Protein AF-A0A528G844-F1 (afdb_monomer_lite)

Sequence (114 aa):
IPEFFRRLIALKRGQLGDDLASALIVARDNGELVSDTELIDMLFMVLSAGFVTTTGVIGNGVLALLTHPQQLHLVRSGQVPWSQAIEEILRWGSAVANLPFRYATQDVEIDGCM

Foldseek 3Di:
DLVVLVVVLVVCVVPPDDDPLSVLNVCVVVCVDPDPVSSSVVVCCCCVVVPQQVVQLVVQLVVVCVVVVVVVCCPVVVVDDPVVSSVVSCVPRGSDDDDDDDDDPDDDDDPNRD

Radius of gyration: 20.83 Å; chains: 1; bounding box: 59×25×50 Å

Structure (mmCIF, N/CA/C/O backbo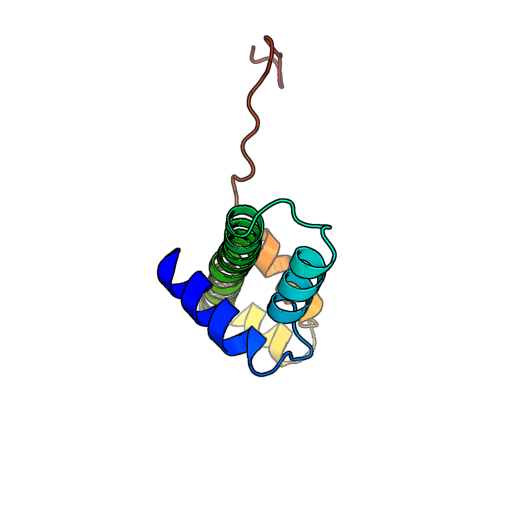ne):
data_AF-A0A528G844-F1
#
_entry.id   AF-A0A528G844-F1
#
loop_
_atom_site.group_PDB
_atom_site.id
_atom_site.type_symbol
_atom_site.label_atom_id
_atom_site.label_alt_id
_atom_site.label_comp_id
_atom_site.label_asym_id
_atom_site.label_entity_id
_atom_site.label_seq_id
_atom_site.pdbx_PDB_ins_code
_atom_site.Cartn_x
_atom_site.Cartn_y
_atom_site.Cartn_z
_atom_site.occupancy
_atom_site.B_iso_or_equiv
_atom_site.auth_seq_id
_atom_site.auth_comp_id
_atom_site.auth_asym_id
_atom_site.auth_atom_id
_atom_site.pdbx_PDB_model_num
ATOM 1 N N . ILE A 1 1 ? -10.829 14.269 7.772 1.00 77.81 1 ILE A N 1
ATOM 2 C CA . ILE A 1 1 ? -10.534 12.826 7.578 1.00 77.81 1 ILE A CA 1
ATOM 3 C C . ILE A 1 1 ? -11.395 11.950 8.501 1.00 77.81 1 ILE A C 1
ATOM 5 O O . ILE A 1 1 ? -12.112 11.123 7.955 1.00 77.81 1 ILE A O 1
ATOM 9 N N . PRO A 1 2 ? -11.466 12.159 9.833 1.00 84.25 2 PRO A N 1
ATOM 10 C CA . PRO A 1 2 ? -12.312 11.325 10.708 1.00 84.25 2 PRO A CA 1
ATOM 11 C C . PRO A 1 2 ? -13.811 11.351 10.362 1.00 84.25 2 PRO A C 1
ATOM 13 O O . PRO A 1 2 ? -14.452 10.307 10.320 1.00 84.25 2 PRO A O 1
ATOM 16 N N . GLU A 1 3 ? -14.360 12.523 10.018 1.00 92.94 3 GLU A N 1
ATOM 17 C CA . GLU A 1 3 ? -15.765 12.661 9.587 1.00 92.94 3 GLU A CA 1
ATOM 18 C C . GLU A 1 3 ? -16.110 11.847 8.334 1.00 92.94 3 GLU A C 1
ATOM 20 O O . GLU A 1 3 ? -17.212 11.316 8.213 1.00 92.94 3 GLU A O 1
ATOM 25 N N . PHE A 1 4 ? -15.157 11.699 7.409 1.00 94.56 4 PHE A N 1
ATOM 26 C CA . PHE A 1 4 ? -15.350 10.861 6.228 1.00 94.56 4 PHE A CA 1
ATOM 27 C C . PHE A 1 4 ? -15.553 9.396 6.632 1.00 94.56 4 PHE A C 1
ATOM 29 O O . PHE A 1 4 ? -16.510 8.770 6.181 1.00 94.56 4 PHE A O 1
ATOM 36 N N . PHE A 1 5 ? -14.712 8.871 7.529 1.00 95.81 5 PHE A N 1
ATOM 37 C CA . PHE A 1 5 ? -14.841 7.495 8.006 1.00 95.81 5 PHE A CA 1
ATOM 38 C C . PHE A 1 5 ? -16.100 7.283 8.842 1.00 95.81 5 PHE A C 1
ATOM 40 O O . PHE A 1 5 ? -16.777 6.281 8.644 1.00 95.81 5 PHE A O 1
ATOM 47 N N . ARG A 1 6 ? -16.488 8.244 9.691 1.00 95.31 6 ARG A N 1
ATOM 48 C CA . ARG A 1 6 ? -17.772 8.183 10.416 1.00 95.31 6 ARG A CA 1
ATOM 49 C C . ARG A 1 6 ? -18.951 8.055 9.458 1.00 95.31 6 ARG A C 1
ATOM 51 O O . ARG A 1 6 ? -19.809 7.193 9.641 1.00 95.31 6 ARG A O 1
ATOM 58 N N . ARG A 1 7 ? -18.965 8.862 8.393 1.00 95.88 7 ARG A N 1
ATOM 59 C CA . ARG A 1 7 ? -20.005 8.799 7.361 1.00 95.88 7 ARG A CA 1
ATOM 60 C C . ARG A 1 7 ? -19.970 7.487 6.575 1.00 95.88 7 ARG A C 1
ATOM 62 O O . ARG A 1 7 ? -21.029 6.930 6.302 1.00 95.88 7 ARG A O 1
ATOM 69 N N . LEU A 1 8 ? -18.781 6.986 6.235 1.00 95.50 8 LEU A N 1
ATOM 70 C CA . LEU A 1 8 ? -18.606 5.694 5.564 1.00 95.50 8 LEU A CA 1
ATOM 71 C C . LEU A 1 8 ? -19.134 4.537 6.423 1.00 95.50 8 LEU A C 1
ATOM 73 O O . LEU A 1 8 ? -19.854 3.683 5.914 1.00 95.50 8 LEU A O 1
ATOM 77 N N . ILE A 1 9 ? -18.814 4.531 7.718 1.00 96.56 9 ILE A N 1
ATOM 78 C CA . ILE A 1 9 ? -19.286 3.524 8.674 1.00 96.56 9 ILE A CA 1
ATOM 79 C C . ILE A 1 9 ? -20.812 3.566 8.769 1.00 96.56 9 ILE A C 1
ATOM 81 O O . ILE A 1 9 ? -21.457 2.531 8.627 1.00 96.56 9 ILE A O 1
ATOM 85 N N . ALA A 1 10 ? -21.402 4.753 8.947 1.00 96.00 10 ALA A N 1
ATOM 86 C CA . ALA A 1 10 ? -22.855 4.911 9.011 1.00 96.00 10 ALA A CA 1
ATOM 87 C C . ALA A 1 10 ? -23.549 4.408 7.733 1.00 96.00 10 ALA A C 1
ATOM 89 O O . ALA A 1 10 ? -24.551 3.702 7.814 1.00 96.00 10 ALA A O 1
ATOM 90 N N . LEU A 1 11 ? -22.984 4.715 6.559 1.00 96.50 11 LEU A N 1
ATOM 91 C CA . LEU A 1 11 ? -23.479 4.220 5.275 1.00 96.50 11 LEU A CA 1
ATOM 92 C C . LEU A 1 11 ? -23.425 2.685 5.206 1.00 96.50 11 LEU A C 1
ATOM 94 O O . LEU A 1 11 ? -24.419 2.049 4.865 1.00 96.50 11 LEU A O 1
ATOM 98 N N . LYS A 1 12 ? -22.283 2.085 5.562 1.00 96.25 12 LYS A N 1
ATOM 99 C CA . LYS A 1 12 ? -22.075 0.630 5.501 1.00 96.25 12 LYS A CA 1
ATOM 100 C C . LYS A 1 12 ? -22.887 -0.150 6.525 1.00 96.25 12 LYS A C 1
ATOM 102 O O . LYS A 1 12 ? -23.280 -1.272 6.236 1.00 96.25 12 LYS A O 1
ATOM 107 N N . ARG A 1 13 ? -23.205 0.432 7.683 1.00 95.56 13 ARG A N 1
ATOM 108 C CA . ARG A 1 13 ? -24.135 -0.182 8.645 1.00 95.56 13 ARG A CA 1
ATOM 109 C C . ARG A 1 13 ? -25.549 -0.344 8.075 1.00 95.56 13 ARG A C 1
ATOM 111 O O . ARG A 1 13 ? -26.258 -1.247 8.500 1.00 95.56 13 ARG A O 1
ATOM 118 N N . GLY A 1 14 ? -25.952 0.490 7.111 1.00 95.19 14 GLY A N 1
ATOM 119 C CA . GLY A 1 14 ? -27.240 0.344 6.424 1.00 95.19 14 GLY A CA 1
ATOM 120 C C . GLY A 1 14 ? -27.303 -0.875 5.497 1.00 95.19 14 GLY A C 1
ATOM 121 O O . GLY A 1 14 ? -28.368 -1.462 5.330 1.00 95.19 14 GLY A O 1
ATOM 122 N N . GLN A 1 15 ? -26.168 -1.268 4.915 1.00 95.56 15 GLN A N 1
ATOM 123 C CA . GLN A 1 15 ? -26.040 -2.461 4.083 1.00 95.56 15 GLN A CA 1
ATOM 124 C C . GLN A 1 15 ? -24.578 -2.923 4.073 1.00 95.56 15 GLN A C 1
ATOM 126 O O . GLN A 1 15 ? -23.743 -2.369 3.352 1.00 95.56 15 GLN A O 1
ATOM 131 N N . LEU A 1 16 ? -24.267 -3.933 4.889 1.00 97.06 16 LEU A N 1
ATOM 132 C CA . LEU A 1 16 ? -22.934 -4.532 4.912 1.00 97.06 16 LEU A CA 1
ATOM 133 C C . LEU A 1 16 ? -22.679 -5.287 3.598 1.00 97.06 16 LEU A C 1
ATOM 135 O O . LEU A 1 16 ? -23.579 -5.938 3.066 1.00 97.06 16 LEU A O 1
ATOM 139 N N . GLY A 1 17 ? -21.456 -5.174 3.081 1.00 95.62 17 GLY A N 1
ATOM 140 C CA . GLY A 1 17 ? -21.000 -5.846 1.865 1.00 95.62 17 GLY A CA 1
ATOM 141 C C . GLY A 1 17 ? -19.838 -6.801 2.129 1.00 95.62 17 GLY A C 1
ATOM 142 O O . GLY A 1 17 ? -19.373 -6.937 3.260 1.00 95.62 17 GLY A O 1
ATOM 143 N N . ASP A 1 18 ? -19.361 -7.437 1.061 1.00 97.00 18 ASP A N 1
ATOM 144 C CA . ASP A 1 18 ? -18.173 -8.295 1.072 1.00 97.00 18 ASP A CA 1
ATOM 145 C C . ASP A 1 18 ? -16.905 -7.460 0.827 1.00 97.00 18 ASP A C 1
ATOM 147 O O . ASP A 1 18 ? -16.301 -7.472 -0.246 1.00 97.00 18 ASP A O 1
ATOM 151 N N . ASP A 1 19 ? -16.560 -6.624 1.806 1.00 95.25 19 ASP A N 1
ATOM 152 C CA . ASP A 1 19 ? -15.353 -5.804 1.773 1.00 95.25 19 ASP A CA 1
ATOM 153 C C . ASP A 1 19 ? -14.756 -5.594 3.163 1.00 95.25 19 ASP A C 1
ATOM 155 O O . ASP A 1 19 ? -15.412 -5.742 4.195 1.00 95.25 19 ASP A O 1
ATOM 159 N N . LEU A 1 20 ? -13.484 -5.201 3.176 1.00 95.19 20 LEU A N 1
ATOM 160 C CA . LEU A 1 20 ? -12.710 -5.032 4.401 1.00 95.19 20 LEU A CA 1
ATOM 161 C C . LEU A 1 20 ? -13.324 -4.011 5.369 1.00 95.19 20 LEU A C 1
ATOM 163 O O . LEU A 1 20 ? -13.231 -4.190 6.579 1.00 95.19 20 LEU A O 1
ATOM 167 N N . ALA A 1 21 ? -13.960 -2.947 4.871 1.00 96.25 21 ALA A N 1
ATOM 168 C CA . ALA A 1 21 ? -14.565 -1.958 5.755 1.00 96.25 21 ALA A CA 1
ATOM 169 C C . ALA A 1 21 ? -15.793 -2.532 6.471 1.00 96.25 21 ALA A C 1
ATOM 171 O O . ALA A 1 21 ? -15.964 -2.305 7.666 1.00 96.25 21 ALA A O 1
ATOM 172 N N . SER A 1 22 ? -16.616 -3.313 5.767 1.00 97.69 22 SER A N 1
ATOM 173 C CA . SER A 1 22 ? -17.705 -4.073 6.380 1.00 97.69 22 SER A CA 1
ATOM 174 C C . SER A 1 22 ? -17.186 -5.132 7.357 1.00 97.69 22 SER A C 1
ATOM 176 O O . SER A 1 22 ? -17.722 -5.227 8.458 1.00 97.69 22 SER A O 1
ATOM 178 N N . ALA A 1 23 ? -16.105 -5.843 7.026 1.00 96.94 23 ALA A N 1
ATOM 179 C CA . ALA A 1 23 ? -15.479 -6.803 7.937 1.00 96.94 23 ALA A CA 1
ATOM 180 C C . ALA A 1 23 ? -14.975 -6.146 9.238 1.00 96.94 23 ALA A C 1
ATOM 182 O O . ALA A 1 23 ? -15.235 -6.660 10.321 1.00 96.94 23 ALA A O 1
ATOM 183 N N . LEU A 1 24 ? -14.330 -4.976 9.158 1.00 97.19 24 LEU A N 1
ATOM 184 C CA . LEU A 1 24 ? -13.863 -4.238 10.340 1.00 97.19 24 LEU A CA 1
ATOM 185 C C . LEU A 1 24 ? -15.018 -3.686 11.192 1.00 97.19 24 LEU A C 1
ATOM 187 O O . LEU A 1 24 ? -14.909 -3.643 12.416 1.00 97.19 24 LEU A O 1
ATOM 191 N N . ILE A 1 25 ? -16.138 -3.294 10.574 1.00 97.69 25 ILE A N 1
ATOM 192 C CA . ILE A 1 25 ? -17.357 -2.910 11.307 1.00 97.69 25 ILE A CA 1
ATOM 193 C C . ILE A 1 25 ? -17.912 -4.109 12.084 1.00 97.69 25 ILE A C 1
ATOM 195 O O . ILE A 1 25 ? -18.240 -3.965 13.258 1.00 97.69 25 ILE A O 1
ATOM 199 N N . VAL A 1 26 ? -17.975 -5.289 11.459 1.00 97.19 26 VAL A N 1
ATOM 200 C CA . VAL A 1 26 ? -18.414 -6.526 12.126 1.00 97.19 26 VAL A CA 1
ATOM 201 C C . VAL A 1 26 ? -17.471 -6.896 13.273 1.00 97.19 26 VAL A C 1
ATOM 203 O O . VAL A 1 26 ? -17.941 -7.186 14.368 1.00 97.19 26 VAL A O 1
ATOM 206 N N . ALA A 1 27 ? -16.154 -6.812 13.066 1.00 96.62 27 ALA A N 1
ATOM 207 C CA . ALA A 1 27 ? -15.158 -7.046 14.114 1.00 96.62 27 ALA A CA 1
ATOM 208 C C . ALA A 1 27 ? -15.342 -6.085 15.303 1.00 96.62 27 ALA A C 1
ATOM 210 O O . ALA A 1 27 ? -15.305 -6.498 16.464 1.00 96.62 27 ALA A O 1
ATOM 211 N N . ARG A 1 28 ? -15.626 -4.803 15.031 1.00 96.50 28 ARG A N 1
ATOM 212 C CA . ARG A 1 28 ? -15.971 -3.822 16.069 1.00 96.50 28 ARG A CA 1
ATOM 213 C C . ARG A 1 28 ? -17.239 -4.208 16.830 1.00 96.50 28 ARG A C 1
ATOM 215 O O . ARG A 1 28 ? -17.235 -4.155 18.057 1.00 96.50 28 ARG A O 1
ATOM 222 N N . ASP A 1 29 ? -18.295 -4.598 16.125 1.00 95.31 29 ASP A N 1
ATOM 223 C CA . ASP A 1 29 ? -19.578 -4.972 16.732 1.00 95.31 29 ASP A CA 1
ATOM 224 C C . ASP A 1 29 ? -19.485 -6.274 17.552 1.00 95.31 29 ASP A C 1
ATOM 226 O O . ASP A 1 29 ? -20.179 -6.416 18.558 1.00 95.31 29 ASP A O 1
ATOM 230 N N . ASN A 1 30 ? -18.572 -7.178 17.188 1.00 96.81 30 ASN A N 1
ATOM 231 C CA . ASN A 1 30 ? -18.258 -8.394 17.944 1.00 96.81 30 ASN A CA 1
ATOM 232 C C . ASN A 1 30 ? -17.313 -8.152 19.137 1.00 96.81 30 ASN A C 1
ATOM 234 O O . ASN A 1 30 ? -17.021 -9.084 19.886 1.00 96.81 30 ASN A O 1
ATOM 238 N N . GLY A 1 31 ? -16.835 -6.918 19.333 1.00 95.25 31 GLY A N 1
ATOM 239 C CA . GLY A 1 31 ? -15.942 -6.550 20.432 1.00 95.25 31 GLY A CA 1
ATOM 240 C C . GLY A 1 31 ? -14.462 -6.875 20.207 1.00 95.25 31 GLY A C 1
ATOM 241 O O . GLY A 1 31 ? -13.687 -6.793 21.156 1.00 95.25 31 GLY A O 1
ATOM 242 N N . GLU A 1 32 ? -14.052 -7.219 18.982 1.00 96.19 32 GLU A N 1
ATOM 243 C CA . GLU A 1 32 ? -12.640 -7.450 18.628 1.00 96.19 32 GLU A CA 1
ATOM 244 C C . GLU A 1 32 ? -11.852 -6.136 18.544 1.00 96.19 32 GLU A C 1
ATOM 246 O O . GLU A 1 32 ? -10.666 -6.104 18.863 1.00 96.19 32 GLU A O 1
ATOM 251 N N . LEU A 1 33 ? -12.522 -5.044 18.159 1.00 94.12 33 LEU A N 1
ATOM 252 C CA . LEU A 1 33 ? -12.001 -3.681 18.287 1.00 94.12 33 LEU A CA 1
ATOM 253 C C . LEU A 1 33 ? -12.620 -3.021 19.515 1.00 94.12 33 LEU A C 1
ATOM 255 O O . LEU A 1 33 ? -13.830 -3.109 19.735 1.00 94.12 33 LEU A O 1
ATOM 259 N N . VAL A 1 34 ? -11.808 -2.315 20.294 1.00 93.00 34 VAL A N 1
ATOM 260 C CA . VAL A 1 34 ? -12.144 -1.754 21.608 1.00 93.00 34 VAL A CA 1
ATOM 261 C C . VAL A 1 34 ? -12.947 -0.461 21.488 1.00 93.00 34 VAL A C 1
ATOM 263 O O . VAL A 1 34 ? -13.784 -0.168 22.349 1.00 93.00 34 VAL A O 1
ATOM 266 N N . SER A 1 35 ? -12.774 0.302 20.402 1.00 94.06 35 SER A N 1
ATOM 267 C CA . SER A 1 35 ? -13.485 1.571 20.198 1.00 94.06 35 SER A CA 1
ATOM 268 C C . SER A 1 35 ? -13.806 1.887 18.734 1.00 94.06 35 SER A C 1
ATOM 270 O O . SER A 1 35 ? -13.196 1.359 17.807 1.00 94.06 35 SER A O 1
ATOM 272 N N . ASP A 1 36 ? -14.744 2.813 18.521 1.00 92.75 36 ASP A N 1
ATOM 273 C CA . ASP A 1 36 ? -15.021 3.363 17.185 1.00 92.75 36 ASP A CA 1
ATOM 274 C C . ASP A 1 36 ? -13.830 4.172 16.655 1.00 92.75 36 ASP A C 1
ATOM 276 O O . ASP A 1 36 ? -13.630 4.268 15.446 1.00 92.75 36 ASP A O 1
ATOM 280 N N . THR A 1 37 ? -13.019 4.728 17.559 1.00 94.88 37 THR A N 1
ATOM 281 C CA . THR A 1 37 ? -11.744 5.363 17.218 1.00 94.88 37 THR A CA 1
ATOM 282 C C . THR A 1 37 ? -10.790 4.347 16.605 1.00 94.88 37 THR A C 1
ATOM 284 O O . THR A 1 37 ? -10.265 4.598 15.530 1.00 94.88 37 THR A O 1
ATOM 287 N N . GLU A 1 38 ? -10.645 3.170 17.213 1.00 95.50 38 GLU A N 1
ATOM 288 C CA . GLU A 1 38 ? -9.782 2.103 16.695 1.00 95.50 38 GLU A CA 1
ATOM 289 C C . GLU A 1 38 ? -10.249 1.595 15.323 1.00 95.50 38 GLU A C 1
ATOM 291 O O . GLU A 1 38 ? -9.437 1.418 14.418 1.00 95.50 38 GLU A O 1
ATOM 296 N N . LEU A 1 39 ? -11.564 1.462 15.117 1.00 96.69 39 LEU A N 1
ATOM 297 C CA . LEU A 1 39 ? -12.131 1.170 13.796 1.00 96.69 39 LEU A CA 1
ATOM 298 C C . LEU A 1 39 ? -11.745 2.238 12.757 1.00 96.69 39 LEU A C 1
ATOM 300 O O . LEU A 1 39 ? -11.313 1.906 11.652 1.00 96.69 39 LEU A O 1
ATOM 304 N N . ILE A 1 40 ? -11.895 3.522 13.094 1.00 96.62 40 ILE A N 1
ATOM 305 C CA . ILE A 1 40 ? -11.519 4.627 12.200 1.00 96.62 40 ILE A CA 1
ATOM 306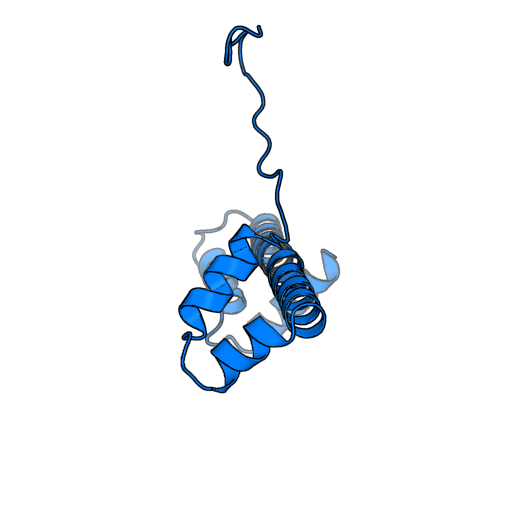 C C . ILE A 1 40 ? -10.012 4.612 11.919 1.00 96.62 40 ILE A C 1
ATOM 308 O O . ILE A 1 40 ? -9.617 4.795 10.767 1.00 96.62 40 ILE A O 1
ATOM 312 N N . ASP A 1 41 ? -9.186 4.365 12.934 1.00 95.25 41 ASP A N 1
ATOM 313 C CA . ASP A 1 41 ? -7.730 4.321 12.811 1.00 95.25 41 ASP A CA 1
ATOM 314 C C . ASP A 1 41 ? -7.281 3.160 11.919 1.00 95.25 41 ASP A C 1
ATOM 316 O O . ASP A 1 41 ? -6.432 3.358 11.051 1.00 95.25 41 ASP A O 1
ATOM 320 N N . MET A 1 42 ? -7.897 1.979 12.037 1.00 95.88 42 MET A N 1
ATOM 321 C CA . MET A 1 42 ? -7.630 0.850 11.141 1.00 95.88 42 MET A CA 1
ATOM 322 C C . MET A 1 42 ? -8.046 1.141 9.698 1.00 95.88 42 MET A C 1
ATOM 324 O O . MET A 1 42 ? -7.275 0.892 8.770 1.00 95.88 42 MET A O 1
ATOM 328 N N . LEU A 1 43 ? -9.238 1.708 9.487 1.00 95.88 43 LEU A N 1
ATOM 329 C CA . LEU A 1 43 ? -9.697 2.098 8.149 1.00 95.88 43 LEU A CA 1
ATOM 330 C C . LEU A 1 43 ? -8.759 3.133 7.519 1.00 95.88 43 LEU A C 1
ATOM 332 O O . LEU A 1 43 ? -8.421 3.039 6.336 1.00 95.88 43 LEU A O 1
ATOM 336 N N . PHE A 1 44 ? -8.316 4.109 8.310 1.00 95.00 44 PHE A N 1
ATOM 337 C CA . PHE A 1 44 ? -7.354 5.107 7.871 1.00 95.00 44 PHE A CA 1
ATOM 338 C C . PHE A 1 44 ? -5.983 4.495 7.584 1.00 95.00 44 PHE A C 1
ATOM 340 O O . PHE A 1 44 ? -5.381 4.827 6.562 1.00 95.00 44 PHE A O 1
ATOM 347 N N . MET A 1 45 ? -5.499 3.588 8.433 1.00 94.38 45 MET A N 1
ATOM 348 C CA . MET A 1 45 ? -4.229 2.889 8.245 1.00 94.38 45 MET A CA 1
ATOM 349 C C . MET A 1 45 ? -4.229 2.120 6.924 1.00 94.38 45 MET A C 1
ATOM 351 O O . MET A 1 45 ? -3.323 2.312 6.119 1.00 94.38 45 MET A O 1
ATOM 355 N N . VAL A 1 46 ? -5.263 1.320 6.652 1.00 93.94 46 VAL A N 1
ATOM 356 C CA . VAL A 1 46 ? -5.346 0.550 5.402 1.00 93.94 46 VAL A CA 1
ATOM 357 C C . VAL A 1 46 ? -5.425 1.472 4.187 1.00 93.94 46 VAL A C 1
ATOM 359 O O . VAL A 1 46 ? -4.700 1.267 3.212 1.00 93.94 46 VAL A O 1
ATOM 362 N N . LEU A 1 47 ? -6.271 2.508 4.242 1.00 93.44 47 LEU A N 1
ATOM 363 C CA . LEU A 1 47 ? -6.405 3.452 3.134 1.00 93.44 47 LEU A CA 1
ATOM 364 C C . LEU A 1 47 ? -5.081 4.172 2.863 1.00 93.44 47 LEU A C 1
ATOM 366 O O . LEU A 1 47 ? -4.634 4.216 1.724 1.00 93.44 47 LEU A O 1
ATOM 370 N N . SER A 1 48 ? -4.451 4.736 3.891 1.00 90.75 48 SER A N 1
ATOM 371 C CA . SER A 1 48 ? -3.220 5.516 3.736 1.00 90.75 48 SER A CA 1
ATOM 372 C C . SER A 1 48 ? -2.038 4.648 3.299 1.00 90.75 48 SER A C 1
ATOM 374 O O . SER A 1 48 ? -1.355 5.004 2.336 1.00 90.75 48 SER A O 1
ATOM 376 N N . ALA A 1 49 ? -1.841 3.491 3.939 1.00 91.12 49 ALA A N 1
ATOM 377 C CA . ALA A 1 49 ? -0.749 2.574 3.631 1.00 91.12 49 ALA A CA 1
ATOM 378 C C . ALA A 1 49 ? -0.883 1.967 2.231 1.00 91.12 49 ALA A C 1
ATOM 380 O O . ALA A 1 49 ? 0.120 1.841 1.532 1.00 91.12 49 ALA A O 1
ATOM 381 N N . GLY A 1 50 ? -2.101 1.620 1.801 1.00 91.25 50 GLY A N 1
ATOM 382 C CA . GLY A 1 50 ? -2.346 1.017 0.491 1.00 91.25 50 GLY A CA 1
ATOM 383 C C . GLY A 1 50 ? -2.418 2.033 -0.649 1.00 91.25 50 GLY A C 1
ATOM 384 O O . GLY A 1 50 ? -1.917 1.769 -1.738 1.00 91.25 50 GLY A O 1
ATOM 385 N N . PHE A 1 51 ? -3.016 3.205 -0.426 1.00 92.19 51 PHE A N 1
ATOM 386 C CA . PHE A 1 51 ? -3.266 4.162 -1.503 1.00 92.19 51 PHE A CA 1
ATOM 387 C C . PHE A 1 51 ? -1.989 4.863 -1.964 1.00 92.19 51 PHE A C 1
ATOM 389 O O . PHE A 1 51 ? -1.672 4.846 -3.154 1.00 92.19 51 PHE A O 1
ATOM 396 N N . VAL A 1 52 ? -1.242 5.471 -1.039 1.00 88.31 52 VAL A N 1
ATOM 397 C CA . VAL A 1 52 ? -0.077 6.299 -1.393 1.00 88.31 52 VAL A CA 1
ATOM 398 C C . VAL A 1 52 ? 1.036 5.445 -2.005 1.00 88.31 52 VAL A C 1
ATOM 400 O O . VAL A 1 52 ? 1.622 5.827 -3.014 1.00 88.31 52 VAL A O 1
ATOM 403 N N . THR A 1 53 ? 1.284 4.257 -1.451 1.00 93.06 53 THR A N 1
ATOM 404 C CA . THR A 1 53 ? 2.311 3.331 -1.954 1.00 93.06 53 THR A CA 1
ATOM 405 C C . THR A 1 53 ? 1.955 2.780 -3.333 1.00 93.06 53 THR A C 1
ATOM 407 O O . THR A 1 53 ? 2.760 2.874 -4.256 1.00 93.06 53 THR A O 1
ATOM 410 N N . THR A 1 54 ? 0.733 2.268 -3.506 1.00 94.50 54 THR A N 1
ATOM 411 C CA . THR A 1 54 ? 0.296 1.646 -4.763 1.00 94.50 54 THR A CA 1
ATOM 412 C C . THR A 1 54 ? 0.238 2.664 -5.893 1.00 94.50 54 THR A C 1
ATOM 414 O O . THR A 1 54 ? 0.761 2.411 -6.977 1.00 94.50 54 THR A O 1
ATOM 417 N N . THR A 1 55 ? -0.344 3.844 -5.649 1.00 95.56 55 THR A N 1
ATOM 418 C CA . THR A 1 55 ? -0.376 4.915 -6.658 1.00 95.56 55 THR A CA 1
ATOM 419 C C . THR A 1 55 ? 1.031 5.390 -7.017 1.00 95.56 55 THR A C 1
ATOM 421 O O . THR A 1 55 ? 1.312 5.589 -8.199 1.00 95.56 55 THR A O 1
ATOM 424 N N . GLY A 1 56 ? 1.933 5.484 -6.034 1.00 94.00 56 GLY A N 1
ATOM 425 C CA . GLY A 1 56 ? 3.343 5.799 -6.253 1.00 94.00 56 GLY A CA 1
ATOM 426 C C . GLY A 1 56 ? 4.055 4.769 -7.134 1.00 94.00 56 GLY A C 1
ATOM 427 O O . GLY A 1 56 ? 4.677 5.147 -8.123 1.00 94.00 56 GLY A O 1
ATOM 428 N N . VAL A 1 57 ? 3.921 3.471 -6.836 1.00 94.81 57 VAL A N 1
ATOM 429 C CA . VAL A 1 57 ? 4.560 2.393 -7.616 1.00 94.81 57 VAL A CA 1
ATOM 430 C C . VAL A 1 57 ? 4.007 2.347 -9.039 1.00 94.81 57 VAL A C 1
ATOM 432 O O . VAL A 1 57 ? 4.780 2.210 -9.984 1.00 94.81 57 VAL A O 1
ATOM 435 N N . ILE A 1 58 ? 2.693 2.511 -9.221 1.00 95.94 58 ILE A N 1
ATOM 436 C CA . ILE A 1 58 ? 2.085 2.579 -10.558 1.00 95.94 58 ILE A CA 1
ATOM 437 C C . ILE A 1 58 ? 2.648 3.773 -11.336 1.00 95.94 58 ILE A C 1
ATOM 439 O O . ILE A 1 58 ? 3.065 3.612 -12.482 1.00 95.94 58 ILE A O 1
ATOM 443 N N . GLY A 1 59 ? 2.698 4.956 -10.716 1.00 96.62 59 GLY A N 1
ATOM 444 C CA . GLY A 1 59 ? 3.258 6.159 -11.333 1.00 96.62 59 GLY A CA 1
ATOM 445 C C . GLY A 1 59 ? 4.721 5.978 -11.739 1.00 96.62 59 GLY A C 1
ATOM 446 O O . GLY A 1 59 ? 5.081 6.245 -12.888 1.00 96.62 59 GLY A O 1
ATOM 447 N N . ASN A 1 60 ? 5.544 5.446 -10.834 1.00 95.94 60 ASN A N 1
ATOM 448 C CA . ASN A 1 60 ? 6.957 5.165 -11.085 1.00 95.94 60 ASN A CA 1
ATOM 449 C C . ASN A 1 60 ? 7.142 4.107 -12.179 1.00 95.94 60 ASN A C 1
ATOM 451 O O . ASN A 1 60 ? 8.006 4.266 -1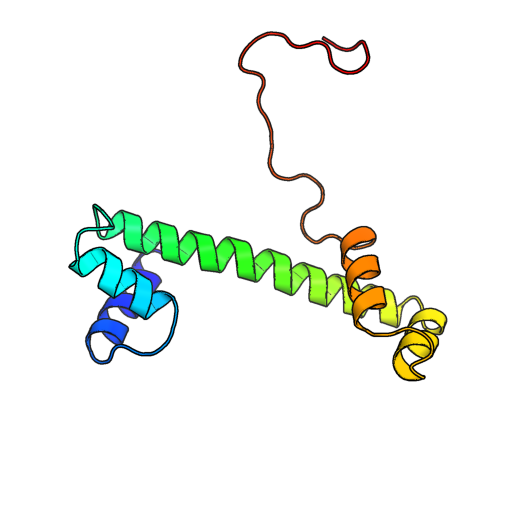3.036 1.00 95.94 60 ASN A O 1
ATOM 455 N N . GLY A 1 61 ? 6.306 3.067 -12.205 1.00 96.25 61 GLY A N 1
ATOM 456 C CA . GLY A 1 61 ? 6.326 2.032 -13.236 1.00 96.25 61 GLY A CA 1
ATOM 457 C C . GLY A 1 61 ? 5.977 2.565 -14.623 1.00 96.25 61 GLY A C 1
ATOM 458 O O . GLY A 1 61 ? 6.682 2.280 -15.592 1.00 96.25 61 GLY A O 1
ATOM 459 N N . VAL A 1 62 ? 4.933 3.394 -14.724 1.00 96.88 62 VAL A N 1
ATOM 460 C CA . VAL A 1 62 ? 4.568 4.067 -15.981 1.00 96.88 62 VAL A CA 1
ATOM 461 C C . VAL A 1 62 ? 5.712 4.961 -16.453 1.00 96.88 62 VAL A C 1
ATOM 463 O O . VAL A 1 62 ? 6.122 4.866 -17.610 1.00 96.88 62 VAL A O 1
ATOM 466 N N . LEU A 1 63 ? 6.275 5.785 -15.565 1.00 97.56 63 LEU A N 1
ATOM 467 C CA . LEU A 1 63 ? 7.409 6.644 -15.895 1.00 97.56 63 LEU A CA 1
ATOM 468 C C . LEU A 1 63 ? 8.626 5.829 -16.358 1.00 97.56 63 LEU A C 1
ATOM 470 O O . LEU A 1 63 ? 9.224 6.157 -17.383 1.00 97.56 63 LEU A O 1
ATOM 474 N N . ALA A 1 64 ? 8.972 4.752 -15.648 1.00 96.75 64 ALA A N 1
ATOM 475 C CA . ALA A 1 64 ? 10.098 3.883 -15.981 1.00 96.75 64 ALA A CA 1
ATOM 476 C C . ALA A 1 64 ? 9.940 3.263 -17.376 1.00 96.75 64 ALA A C 1
ATOM 478 O O . ALA A 1 64 ? 10.858 3.338 -18.192 1.00 96.75 64 ALA A O 1
ATOM 479 N N . LEU A 1 65 ? 8.762 2.721 -17.694 1.00 96.94 65 LEU A N 1
ATOM 480 C CA . LEU A 1 65 ? 8.503 2.089 -18.989 1.00 96.94 65 LEU A CA 1
ATOM 481 C C . LEU A 1 65 ? 8.451 3.095 -20.148 1.00 96.94 65 LEU A C 1
ATOM 483 O O . LEU A 1 65 ? 8.901 2.780 -21.249 1.00 96.94 65 LEU A O 1
ATOM 487 N N . LEU A 1 66 ? 7.938 4.308 -19.913 1.00 97.88 66 LEU A N 1
ATOM 488 C CA . LEU A 1 66 ? 7.921 5.372 -20.923 1.00 97.88 66 LEU A CA 1
ATOM 489 C C . LEU A 1 66 ? 9.317 5.952 -21.193 1.00 97.88 66 LEU A C 1
ATOM 491 O O . LEU A 1 66 ? 9.599 6.360 -22.317 1.00 97.88 66 LEU A O 1
ATOM 495 N N . THR A 1 67 ? 10.193 5.969 -20.188 1.00 97.88 67 THR A N 1
ATOM 496 C CA . THR A 1 67 ? 11.577 6.460 -20.317 1.00 97.88 67 THR A CA 1
ATOM 497 C C . THR A 1 67 ? 12.563 5.383 -20.781 1.00 97.88 67 THR A C 1
ATOM 499 O O . THR A 1 67 ? 13.631 5.721 -21.285 1.00 97.88 67 THR A O 1
ATOM 502 N N . HIS A 1 68 ? 12.189 4.099 -20.705 1.00 97.69 68 HIS A N 1
ATOM 503 C CA . HIS A 1 68 ? 12.986 2.953 -21.161 1.00 97.69 68 HIS A CA 1
ATOM 504 C C . HIS A 1 68 ? 12.208 2.109 -22.192 1.00 97.69 68 HIS A C 1
ATOM 506 O O . HIS A 1 68 ? 11.819 0.970 -21.913 1.00 97.69 68 HIS A O 1
ATOM 512 N N . PRO A 1 69 ? 11.996 2.617 -23.422 1.00 97.69 69 PRO A N 1
ATOM 513 C CA . PRO A 1 69 ? 11.125 1.979 -24.417 1.00 97.69 69 PRO A CA 1
ATOM 514 C C . PRO A 1 69 ? 11.568 0.566 -24.830 1.00 97.69 69 PRO A C 1
ATOM 516 O O . PRO A 1 69 ? 10.741 -0.250 -25.233 1.00 97.69 69 PRO A O 1
ATOM 519 N N . GLN A 1 70 ? 12.859 0.250 -24.698 1.00 98.25 70 GLN A N 1
ATOM 520 C CA . GLN A 1 70 ? 13.395 -1.094 -24.937 1.00 98.25 70 GLN A CA 1
ATOM 521 C C . GLN A 1 70 ? 12.847 -2.106 -23.917 1.00 98.25 70 GLN A C 1
ATOM 523 O O . GLN A 1 70 ? 12.420 -3.190 -24.303 1.00 98.25 70 GLN A O 1
ATOM 528 N N . GLN A 1 71 ? 12.771 -1.729 -22.636 1.00 97.69 71 GLN A N 1
ATOM 529 C CA . GLN A 1 71 ? 12.185 -2.566 -21.582 1.00 97.69 71 GLN A CA 1
ATOM 530 C C . GLN A 1 71 ? 10.677 -2.732 -21.791 1.00 97.69 71 GLN A C 1
ATOM 532 O O . GLN A 1 71 ? 10.153 -3.842 -21.720 1.00 97.69 71 GLN A O 1
ATOM 537 N N . LEU A 1 72 ? 9.980 -1.654 -22.165 1.00 98.00 72 LEU A N 1
ATOM 538 C CA . LEU A 1 72 ? 8.564 -1.726 -22.530 1.00 98.00 72 LEU A CA 1
ATOM 539 C C . LEU A 1 72 ? 8.314 -2.693 -23.697 1.00 98.00 72 LEU A C 1
ATOM 541 O O . LEU A 1 72 ? 7.325 -3.425 -23.682 1.00 98.00 72 LEU A O 1
ATOM 545 N N . HIS A 1 73 ? 9.198 -2.728 -24.697 1.00 98.38 73 HIS A N 1
ATOM 546 C CA . HIS A 1 73 ? 9.088 -3.682 -25.800 1.00 98.38 73 HIS A CA 1
ATOM 547 C C . HIS A 1 73 ? 9.238 -5.137 -25.330 1.00 98.38 73 HIS A C 1
ATOM 549 O O . HIS A 1 73 ? 8.445 -5.988 -25.737 1.00 98.38 73 HIS A O 1
ATOM 555 N N . LEU A 1 74 ? 10.199 -5.429 -24.448 1.00 98.25 74 LEU A N 1
ATOM 556 C CA . LEU A 1 74 ? 10.389 -6.773 -23.888 1.00 98.25 74 LEU A CA 1
ATOM 557 C C . LEU A 1 74 ? 9.139 -7.263 -23.146 1.00 98.25 74 LEU A C 1
ATOM 559 O O . LEU A 1 74 ? 8.699 -8.392 -23.360 1.00 98.25 74 LEU A O 1
ATOM 563 N N . VAL A 1 75 ? 8.519 -6.393 -22.346 1.00 97.81 75 VAL A N 1
ATOM 564 C CA . VAL A 1 75 ? 7.296 -6.730 -21.605 1.00 97.81 75 VAL A CA 1
ATOM 565 C C . VAL A 1 75 ? 6.096 -6.895 -22.543 1.00 97.81 75 VAL A C 1
ATOM 567 O O . VAL A 1 75 ? 5.349 -7.866 -22.445 1.00 97.81 75 VAL A O 1
ATOM 570 N N . ARG A 1 76 ? 5.910 -5.985 -23.511 1.00 98.06 76 ARG A N 1
ATOM 571 C CA . ARG A 1 76 ? 4.775 -6.041 -24.456 1.00 98.06 76 ARG A CA 1
ATOM 572 C C . ARG A 1 76 ? 4.862 -7.189 -25.455 1.00 98.06 76 ARG A C 1
ATOM 574 O O . ARG A 1 76 ? 3.823 -7.666 -25.899 1.00 98.06 76 ARG A O 1
ATOM 581 N N . SER A 1 77 ? 6.071 -7.606 -25.826 1.00 98.31 77 SER A N 1
ATOM 582 C CA . SER A 1 77 ? 6.287 -8.774 -26.689 1.00 98.31 77 SER A CA 1
ATOM 583 C C . SER A 1 77 ? 6.130 -10.102 -25.945 1.00 98.31 77 SER A C 1
ATOM 585 O O . SER A 1 77 ? 6.093 -11.148 -26.586 1.00 98.31 77 SER A O 1
ATOM 587 N N . GLY A 1 78 ? 6.033 -10.074 -24.610 1.00 97.94 78 GLY A N 1
ATOM 588 C CA . GLY A 1 78 ? 5.956 -11.268 -23.771 1.00 97.94 78 GLY A CA 1
ATOM 589 C C . GLY A 1 78 ? 7.297 -11.972 -23.557 1.00 97.94 78 GLY A C 1
ATOM 590 O O . GLY A 1 78 ? 7.321 -13.022 -22.923 1.00 97.94 78 GLY A O 1
ATOM 591 N N . GLN A 1 79 ? 8.410 -11.409 -24.048 1.00 98.31 79 GLN A N 1
ATOM 592 C CA . GLN A 1 79 ? 9.755 -11.930 -23.771 1.00 98.31 79 GLN A CA 1
ATOM 593 C C . GLN A 1 79 ? 10.102 -11.827 -22.282 1.00 98.31 79 GLN A C 1
ATOM 595 O O . GLN A 1 79 ? 10.765 -12.709 -21.742 1.00 98.31 79 GLN A O 1
ATOM 600 N N . VAL A 1 80 ? 9.629 -10.765 -21.624 1.00 98.00 80 VAL A N 1
ATOM 601 C CA . VAL A 1 80 ? 9.676 -10.607 -20.169 1.00 98.00 80 VAL A CA 1
ATOM 602 C C . VAL A 1 80 ? 8.242 -10.614 -19.636 1.00 98.00 80 VAL A C 1
ATOM 604 O O . VAL A 1 80 ? 7.419 -9.823 -20.102 1.00 98.00 80 VAL A O 1
ATOM 607 N N . PRO A 1 81 ? 7.902 -11.480 -18.667 1.00 98.12 81 PRO A N 1
ATOM 608 C CA . PRO A 1 81 ? 6.570 -11.486 -18.082 1.00 98.12 81 PRO A CA 1
ATOM 609 C C . PRO A 1 81 ? 6.348 -10.246 -17.208 1.00 98.12 81 PRO A C 1
ATOM 611 O O . PRO A 1 81 ? 7.263 -9.749 -16.548 1.00 98.12 81 PRO A O 1
ATOM 614 N N . TRP A 1 82 ? 5.097 -9.785 -17.131 1.00 96.81 82 TRP A N 1
ATOM 615 C CA . TRP A 1 82 ? 4.717 -8.650 -16.282 1.00 96.81 82 TRP A CA 1
ATOM 616 C C . TRP A 1 82 ? 5.096 -8.838 -14.813 1.00 96.81 82 TRP A C 1
ATOM 618 O O . TRP A 1 82 ? 5.471 -7.866 -14.170 1.00 96.81 82 TRP A O 1
ATOM 628 N N . SER A 1 83 ? 5.054 -10.068 -14.294 1.00 97.69 83 SER A N 1
ATOM 629 C CA . SER A 1 83 ? 5.479 -10.364 -12.922 1.00 97.69 83 SER A CA 1
ATOM 630 C C . SER A 1 83 ? 6.923 -9.932 -12.664 1.00 97.69 83 SER A C 1
ATOM 632 O O . SER A 1 83 ? 7.188 -9.261 -11.676 1.00 97.69 83 SER A O 1
ATOM 634 N N . GLN A 1 84 ? 7.845 -10.224 -13.583 1.00 98.00 84 GLN A N 1
ATOM 635 C CA . GLN A 1 84 ? 9.246 -9.825 -13.448 1.00 98.00 84 GLN A CA 1
ATOM 636 C C . GLN A 1 84 ? 9.433 -8.311 -13.603 1.00 98.00 84 GLN A C 1
ATOM 638 O O . GLN A 1 84 ? 10.233 -7.711 -12.890 1.00 98.00 84 GLN A O 1
ATOM 643 N N . ALA A 1 85 ? 8.682 -7.681 -14.510 1.00 96.50 85 ALA A N 1
ATOM 644 C CA . ALA A 1 85 ? 8.718 -6.230 -14.672 1.00 96.50 85 ALA A CA 1
ATOM 645 C C . ALA A 1 85 ? 8.223 -5.498 -13.414 1.00 96.50 85 ALA A C 1
ATOM 647 O O . ALA A 1 85 ? 8.798 -4.482 -13.036 1.00 96.50 85 ALA A O 1
ATOM 648 N N . ILE A 1 86 ? 7.184 -6.019 -12.754 1.00 96.00 86 ILE A N 1
ATOM 649 C CA . ILE A 1 86 ? 6.650 -5.462 -11.505 1.00 96.00 86 ILE A CA 1
ATOM 650 C C . ILE A 1 86 ? 7.697 -5.536 -10.391 1.00 96.00 86 ILE A C 1
ATOM 652 O O . ILE A 1 86 ? 7.936 -4.520 -9.743 1.00 96.00 86 ILE A O 1
ATOM 656 N N . GLU A 1 87 ? 8.367 -6.678 -10.210 1.00 96.81 87 GLU A N 1
ATOM 657 C CA . GLU A 1 87 ? 9.453 -6.808 -9.222 1.00 96.81 87 GLU A CA 1
ATOM 658 C C . GLU A 1 87 ? 10.583 -5.802 -9.477 1.00 96.81 87 GLU A C 1
ATOM 660 O O . GLU A 1 87 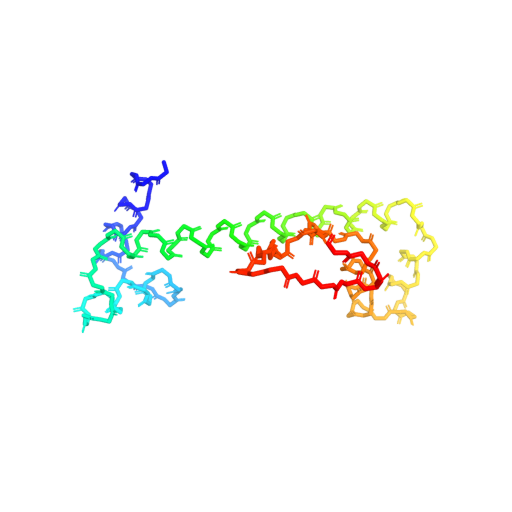? 11.075 -5.149 -8.556 1.00 96.81 87 GLU A O 1
ATOM 665 N N . GLU A 1 88 ? 10.958 -5.603 -10.742 1.00 96.62 88 GLU A N 1
ATOM 666 C CA . GLU A 1 88 ? 12.001 -4.638 -11.090 1.00 96.62 88 GLU A CA 1
ATOM 667 C C . GLU A 1 88 ? 11.554 -3.185 -10.874 1.00 96.62 88 GLU A C 1
ATOM 669 O O . GLU A 1 88 ? 12.340 -2.360 -10.411 1.00 96.62 88 GLU A O 1
ATOM 674 N N . ILE A 1 89 ? 10.283 -2.864 -11.132 1.00 95.62 89 ILE A N 1
ATOM 675 C CA . ILE A 1 89 ? 9.708 -1.550 -10.817 1.00 95.62 89 ILE A CA 1
ATOM 676 C C . ILE A 1 89 ? 9.706 -1.316 -9.303 1.00 95.62 89 ILE A C 1
ATOM 678 O O . ILE A 1 89 ? 10.067 -0.225 -8.865 1.00 95.62 89 ILE A O 1
ATOM 682 N N . LEU A 1 90 ? 9.346 -2.321 -8.500 1.00 94.81 90 LEU A N 1
ATOM 683 C CA . LEU A 1 90 ? 9.379 -2.233 -7.037 1.00 94.81 90 LEU A CA 1
ATOM 684 C C . LEU A 1 90 ? 10.802 -1.995 -6.517 1.00 94.81 90 LEU A C 1
ATOM 686 O O . LEU A 1 90 ? 10.992 -1.202 -5.595 1.00 94.81 90 LEU A O 1
ATOM 690 N N . ARG A 1 91 ? 11.802 -2.633 -7.135 1.00 94.19 91 ARG A N 1
ATOM 691 C CA . ARG A 1 91 ? 13.217 -2.473 -6.782 1.00 94.19 91 ARG A CA 1
ATOM 692 C C . ARG A 1 91 ? 13.788 -1.120 -7.215 1.00 94.19 91 ARG A C 1
ATOM 694 O O . ARG A 1 91 ? 14.503 -0.487 -6.443 1.00 94.19 91 ARG A O 1
ATOM 701 N N . TRP A 1 92 ? 13.525 -0.697 -8.452 1.00 92.62 92 TRP A N 1
ATOM 702 C CA . TRP A 1 92 ? 14.131 0.495 -9.056 1.00 92.62 92 TRP A CA 1
ATOM 703 C C . TRP A 1 92 ? 13.394 1.786 -8.688 1.00 92.62 92 TRP A C 1
ATOM 705 O O . TRP A 1 92 ? 14.019 2.801 -8.394 1.00 92.62 92 TRP A O 1
ATOM 715 N N . GLY A 1 93 ? 12.062 1.742 -8.690 1.00 90.12 93 GLY A N 1
ATOM 716 C CA . GLY A 1 93 ? 11.169 2.878 -8.481 1.00 90.12 93 GLY A CA 1
ATOM 717 C C . GLY A 1 93 ? 10.276 2.700 -7.257 1.00 90.12 93 GLY A C 1
ATOM 718 O O . GLY A 1 93 ? 9.068 2.928 -7.350 1.00 90.12 93 GLY A O 1
ATOM 719 N N . SER A 1 94 ? 10.841 2.284 -6.118 1.00 88.56 94 SER A N 1
ATOM 720 C CA . SER A 1 94 ? 10.071 2.123 -4.877 1.00 88.56 94 SER A CA 1
ATOM 721 C C . SER A 1 94 ? 9.345 3.418 -4.498 1.00 88.56 94 SER A C 1
ATOM 723 O O . SER A 1 94 ? 9.946 4.492 -4.439 1.00 88.56 94 SER A O 1
ATOM 725 N N . ALA A 1 95 ? 8.044 3.322 -4.205 1.00 89.94 95 ALA A N 1
ATOM 726 C CA . ALA A 1 95 ? 7.259 4.462 -3.724 1.00 89.94 95 ALA A CA 1
ATOM 727 C C . ALA A 1 95 ? 7.652 4.892 -2.303 1.00 89.94 95 ALA A C 1
ATOM 729 O O . ALA A 1 95 ? 7.416 6.033 -1.911 1.00 89.94 95 ALA A O 1
ATOM 730 N N . VAL A 1 96 ? 8.237 3.976 -1.526 1.00 88.25 96 VAL A N 1
ATOM 731 C CA . VAL A 1 96 ? 8.653 4.208 -0.145 1.00 88.25 96 VAL A CA 1
ATOM 732 C C . VAL A 1 96 ? 9.990 3.509 0.082 1.00 88.25 96 VAL A C 1
ATOM 734 O O . VAL A 1 96 ? 10.045 2.327 0.402 1.00 88.25 96 VAL A O 1
ATOM 737 N N . ALA A 1 97 ? 11.083 4.247 -0.106 1.00 82.38 97 ALA A N 1
ATOM 738 C CA . ALA A 1 97 ? 12.434 3.686 -0.025 1.00 82.38 97 ALA A CA 1
ATOM 739 C C . ALA A 1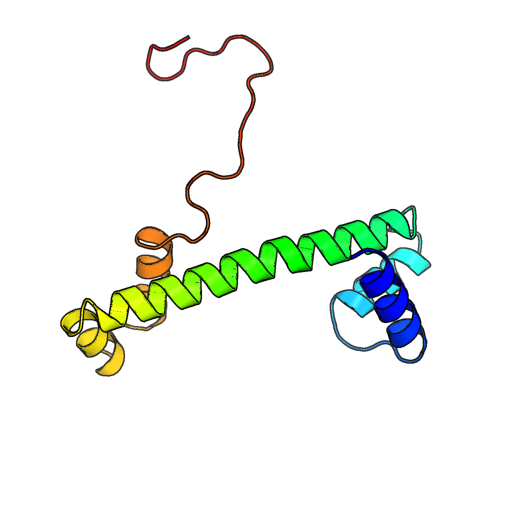 97 ? 13.002 3.617 1.406 1.00 82.38 97 ALA A C 1
ATOM 741 O O . ALA A 1 97 ? 13.833 2.763 1.687 1.00 82.38 97 ALA A O 1
ATOM 742 N N . ASN A 1 98 ? 12.565 4.507 2.307 1.00 83.56 98 ASN A N 1
ATOM 743 C CA . ASN A 1 98 ? 13.254 4.768 3.583 1.00 83.56 98 ASN A CA 1
ATOM 744 C C . ASN A 1 98 ? 12.399 4.503 4.837 1.00 83.56 98 ASN A C 1
ATOM 746 O O . ASN A 1 98 ? 12.730 4.978 5.920 1.00 83.56 98 ASN A O 1
ATOM 750 N N . LEU A 1 99 ? 11.279 3.790 4.706 1.00 85.25 99 LEU A N 1
ATOM 751 C CA . LEU A 1 99 ? 10.434 3.396 5.836 1.00 85.25 99 LEU A CA 1
ATOM 752 C C . LEU A 1 99 ? 10.402 1.872 5.975 1.00 85.25 99 LEU A C 1
ATOM 754 O O . LEU A 1 99 ? 10.578 1.164 4.984 1.00 85.25 99 LEU A O 1
ATOM 758 N N . PRO A 1 100 ? 10.085 1.362 7.175 1.00 87.31 100 PRO A N 1
ATOM 759 C CA . PRO A 1 100 ? 9.840 2.102 8.419 1.00 87.31 100 PRO A CA 1
ATOM 760 C C . PRO A 1 100 ? 11.128 2.581 9.102 1.00 87.31 100 PRO A C 1
ATOM 762 O O . PRO A 1 100 ? 12.149 1.899 9.068 1.00 87.31 100 PRO A O 1
ATOM 765 N N . PHE A 1 101 ? 11.050 3.713 9.805 1.00 89.81 101 PHE A N 1
ATOM 766 C CA . PHE A 1 101 ? 12.138 4.139 10.680 1.00 89.81 101 PHE A CA 1
ATOM 767 C C . PHE A 1 101 ? 12.319 3.158 11.845 1.00 89.81 101 PHE A C 1
ATOM 769 O O . PHE A 1 101 ? 11.378 2.500 12.313 1.00 89.81 101 PHE A O 1
ATOM 776 N N . ARG A 1 102 ? 13.559 3.063 12.314 1.00 91.06 102 ARG A N 1
ATOM 777 C CA . ARG A 1 102 ? 13.938 2.351 13.530 1.00 91.06 102 ARG A CA 1
ATOM 778 C C . ARG A 1 102 ? 14.650 3.343 14.435 1.00 91.06 102 ARG A C 1
ATOM 780 O O . ARG A 1 102 ? 15.469 4.123 13.962 1.00 91.06 102 ARG A O 1
ATOM 787 N N . TYR A 1 103 ? 14.308 3.309 15.714 1.00 92.69 103 TYR A N 1
ATOM 788 C CA . TYR A 1 103 ? 14.913 4.146 16.741 1.00 92.69 103 TYR A CA 1
ATOM 789 C C . TYR A 1 103 ? 15.600 3.224 17.741 1.00 92.69 103 TYR A C 1
ATOM 791 O O . TYR A 1 103 ? 14.973 2.281 18.229 1.00 92.69 103 TYR A O 1
ATOM 799 N N . ALA A 1 104 ? 16.884 3.462 18.000 1.00 94.25 104 ALA A N 1
ATOM 800 C CA . ALA A 1 104 ? 17.643 2.671 18.954 1.00 94.25 104 ALA A CA 1
ATOM 801 C C . ALA A 1 104 ? 17.131 2.949 20.378 1.00 94.25 104 ALA A C 1
ATOM 803 O O . ALA A 1 104 ? 16.923 4.099 20.759 1.00 94.25 104 ALA A O 1
ATOM 804 N N . THR A 1 105 ? 16.884 1.896 21.158 1.00 96.62 105 THR A N 1
ATOM 805 C CA . THR A 1 105 ? 16.422 2.012 22.557 1.00 96.62 105 THR A CA 1
ATOM 806 C C . THR A 1 105 ? 17.576 2.080 23.558 1.00 96.62 105 THR A C 1
ATOM 808 O O . THR A 1 105 ? 17.351 2.249 24.752 1.00 96.62 105 THR A O 1
ATOM 811 N N . GLN A 1 106 ? 18.795 1.899 23.065 1.00 96.06 106 GLN A N 1
ATOM 812 C CA . GLN A 1 106 ? 20.078 1.983 23.752 1.00 96.06 106 GLN A CA 1
ATOM 813 C C . GLN A 1 106 ? 21.148 2.260 22.689 1.00 96.06 106 GLN A C 1
ATOM 815 O O . GLN A 1 106 ? 20.845 2.153 21.499 1.00 96.06 106 GLN A O 1
ATOM 820 N N . ASP A 1 107 ? 22.372 2.572 23.096 1.00 95.62 107 ASP A N 1
ATOM 821 C CA . ASP A 1 107 ? 23.481 2.759 22.157 1.00 95.62 107 ASP A CA 1
ATOM 822 C C . ASP A 1 107 ? 23.733 1.463 21.362 1.00 95.62 107 ASP A C 1
ATOM 824 O O . ASP A 1 107 ? 23.728 0.360 21.923 1.00 95.62 107 ASP A O 1
ATOM 828 N N . VAL A 1 108 ? 23.903 1.585 20.042 1.00 95.62 108 VAL A N 1
ATOM 829 C CA . VAL A 1 108 ? 24.113 0.456 19.125 1.00 95.62 108 VAL A CA 1
ATOM 830 C C . VAL A 1 108 ? 25.196 0.827 18.126 1.00 95.62 108 VAL A C 1
ATOM 832 O O . VAL A 1 108 ? 25.071 1.822 17.428 1.00 95.62 108 VAL A O 1
ATOM 835 N N . GLU A 1 109 ? 26.211 -0.026 18.003 1.00 95.81 109 GLU A N 1
ATOM 836 C CA . GLU A 1 109 ? 27.196 0.079 16.930 1.00 95.81 109 GLU A CA 1
ATOM 837 C C . GLU A 1 109 ? 26.674 -0.617 15.662 1.00 95.81 109 GLU A C 1
ATOM 839 O O . GLU A 1 109 ? 26.340 -1.806 15.685 1.00 95.81 109 GLU A O 1
ATOM 844 N N . ILE A 1 110 ? 26.608 0.118 14.551 1.00 94.31 110 ILE A N 1
ATOM 845 C CA . ILE A 1 110 ? 26.259 -0.395 13.220 1.00 94.31 110 ILE A CA 1
ATOM 846 C C . ILE A 1 110 ? 27.408 -0.062 12.271 1.00 94.31 110 ILE A C 1
ATOM 848 O O . ILE A 1 110 ? 27.733 1.107 12.079 1.00 94.31 110 ILE A O 1
ATOM 852 N N . ASP A 1 111 ? 28.030 -1.087 11.686 1.00 94.88 111 ASP A N 1
ATOM 853 C CA . ASP A 1 111 ? 29.157 -0.951 10.750 1.00 94.88 111 ASP A CA 1
ATOM 854 C C . ASP A 1 111 ? 30.284 -0.024 11.262 1.00 94.88 111 ASP A C 1
ATOM 856 O O . ASP A 1 111 ? 30.867 0.762 10.513 1.00 94.88 111 ASP A O 1
ATOM 860 N N . GLY A 1 112 ? 30.599 -0.106 12.561 1.00 92.31 112 GLY A N 1
ATOM 861 C CA . GLY A 1 112 ? 31.649 0.699 13.197 1.00 92.31 112 GLY A CA 1
ATOM 862 C C . GLY A 1 112 ? 31.232 2.121 13.584 1.00 92.31 112 GLY A C 1
ATOM 863 O O . GLY A 1 112 ? 32.071 2.896 14.042 1.00 92.31 112 GLY A O 1
ATOM 864 N N . CYS A 1 113 ? 29.962 2.485 13.397 1.00 88.38 113 CYS A N 1
ATOM 865 C CA . CYS A 1 113 ? 29.389 3.752 13.845 1.00 88.38 113 CYS A CA 1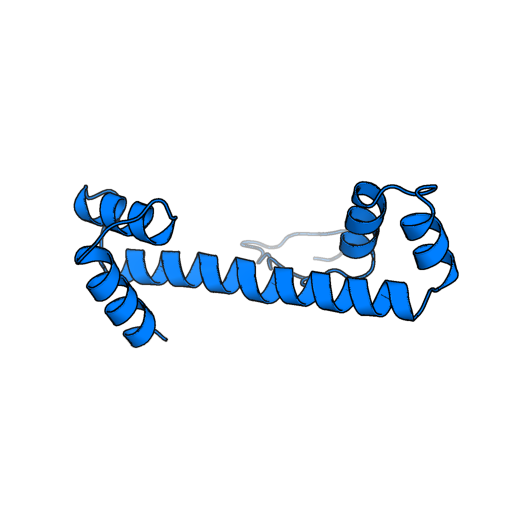
ATOM 866 C C . CYS A 1 113 ? 28.517 3.518 15.083 1.00 88.38 113 CYS A C 1
ATOM 868 O O . CYS A 1 113 ? 27.537 2.778 14.996 1.00 88.38 113 CYS A O 1
ATOM 870 N N . MET A 1 114 ? 28.887 4.139 16.209 1.00 74.19 114 MET A N 1
ATOM 871 C CA . MET A 1 114 ? 28.034 4.235 17.405 1.00 74.19 114 MET A CA 1
ATOM 872 C C . MET A 1 114 ? 26.944 5.293 17.249 1.00 74.19 114 MET A C 1
ATOM 874 O O . MET A 1 114 ? 27.204 6.302 16.551 1.00 74.19 114 MET A O 1
#

Secondary structure (DSSP, 8-state):
-HHHHHHHHHHHHHS--SSHHHHHHHHHHTTSSS-HHHHHHHHHHHHHHHHHHHHHHHHHHHHHHHH-HHHHHHHHTTSS-HHHHHHHHHHHS-S-SS-S----SS---BTTB-

pLDDT: mean 94.51, std 4.08, range [74.19, 98.38]